Protein AF-A0A0C2GV64-F1 (afdb_monomer_lite)

Sequence (72 aa):
MNPGSQYVECVGQPKGEDFTCSNKIKFYIDRSKSYTWDHRHYFTFKVPSYGKTGCDVTKPEGKPGVFERVLN

Foldseek 3Di:
DAPPDDDDDQCDPPGPCNCVPPVVDDDDPVCVVVVVQVVQDDHPHGQDDPRCVVPDPVCPPDDDDPVNVVVD

Structure (mmCIF, N/CA/C/O backbone):
data_AF-A0A0C2GV64-F1
#
_entry.id   AF-A0A0C2GV64-F1
#
loop_
_atom_site.group_PDB
_atom_site.id
_atom_site.type_symbol
_atom_site.label_atom_id
_atom_site.label_alt_id
_atom_site.label_comp_id
_atom_site.label_asym_id
_atom_site.label_entity_id
_atom_site.label_seq_id
_atom_site.pdbx_PDB_ins_code
_atom_site.Cartn_x
_atom_site.Cartn_y
_atom_site.Cartn_z
_atom_site.occupancy
_atom_site.B_iso_or_equiv
_atom_site.auth_seq_id
_atom_site.auth_comp_id
_atom_site.auth_asym_id
_atom_site.auth_atom_id
_atom_site.pdbx_PDB_model_num
ATOM 1 N N . MET A 1 1 ? 7.912 -9.604 2.371 1.00 73.31 1 MET A N 1
ATOM 2 C CA . MET A 1 1 ? 6.860 -10.651 2.371 1.00 73.31 1 MET A CA 1
ATOM 3 C C . MET A 1 1 ? 7.394 -11.908 1.677 1.00 73.31 1 MET A C 1
ATOM 5 O O . MET A 1 1 ? 8.215 -11.758 0.794 1.00 73.31 1 MET A O 1
ATOM 9 N N . ASN A 1 2 ? 6.978 -13.116 2.065 1.00 76.44 2 ASN A N 1
ATOM 10 C CA . ASN A 1 2 ? 7.400 -14.415 1.491 1.00 76.44 2 ASN A CA 1
ATOM 11 C C . ASN A 1 2 ? 6.203 -15.166 0.858 1.00 76.44 2 ASN A C 1
ATOM 13 O O . ASN A 1 2 ? 5.060 -14.801 1.156 1.00 76.44 2 ASN A O 1
ATOM 17 N N . PRO A 1 3 ? 6.403 -16.220 0.035 1.00 79.12 3 PRO A N 1
ATOM 18 C CA . PRO A 1 3 ? 5.315 -17.126 -0.353 1.00 79.12 3 PRO A CA 1
ATOM 19 C C . PRO A 1 3 ? 4.486 -17.576 0.855 1.00 79.12 3 PRO A C 1
ATOM 21 O O . PRO A 1 3 ? 5.048 -17.906 1.897 1.00 79.12 3 PRO A 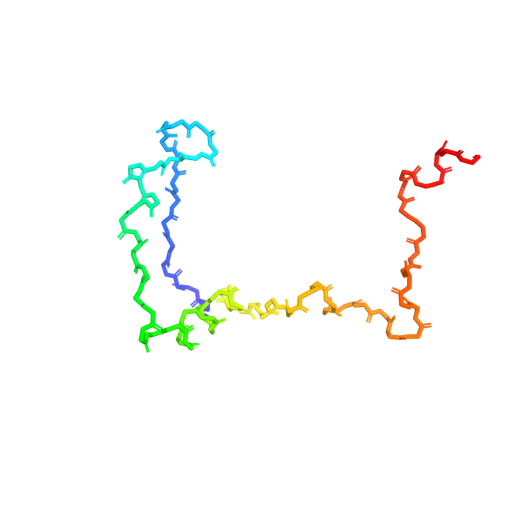O 1
ATOM 24 N N . GLY A 1 4 ? 3.158 -17.567 0.724 1.00 81.69 4 GLY A N 1
ATOM 25 C CA . GLY A 1 4 ? 2.246 -17.950 1.809 1.00 81.69 4 GLY A CA 1
ATOM 26 C C . GLY A 1 4 ? 2.118 -16.925 2.942 1.00 81.69 4 GLY A C 1
ATOM 27 O O . GLY A 1 4 ? 1.481 -17.221 3.950 1.00 81.69 4 GLY A O 1
ATOM 28 N N . SER A 1 5 ? 2.696 -15.725 2.801 1.00 85.00 5 SER A N 1
ATOM 29 C CA . SER A 1 5 ? 2.454 -14.647 3.768 1.00 85.00 5 SER A CA 1
ATOM 30 C C . SER A 1 5 ? 0.969 -14.311 3.831 1.00 85.00 5 SER A C 1
ATOM 32 O O . SER A 1 5 ? 0.278 -14.295 2.814 1.00 85.00 5 SER A O 1
ATOM 34 N N . GLN A 1 6 ? 0.488 -14.009 5.030 1.00 88.38 6 GLN A N 1
ATOM 35 C CA . GLN A 1 6 ? -0.881 -13.553 5.212 1.00 88.38 6 GLN A CA 1
ATOM 36 C C . GLN A 1 6 ? -1.038 -12.132 4.670 1.00 88.38 6 GLN A C 1
ATOM 38 O O . GLN A 1 6 ? -0.133 -11.302 4.785 1.00 88.38 6 GLN A O 1
ATOM 43 N N . TYR A 1 7 ? -2.203 -11.860 4.094 1.00 88.19 7 TYR A N 1
ATOM 44 C CA . TYR A 1 7 ? -2.614 -10.530 3.675 1.00 88.19 7 TYR A CA 1
ATOM 45 C C . TYR A 1 7 ? -4.049 -10.280 4.129 1.00 88.19 7 TYR A C 1
ATOM 47 O O . TYR A 1 7 ? -4.797 -11.213 4.423 1.00 88.19 7 TYR A O 1
ATOM 55 N N . VAL A 1 8 ? -4.413 -9.006 4.204 1.00 89.56 8 VAL A N 1
ATOM 56 C CA . VAL A 1 8 ? -5.771 -8.563 4.506 1.00 89.56 8 VAL A CA 1
ATOM 57 C C . VAL A 1 8 ? -6.273 -7.788 3.304 1.00 89.56 8 VAL A C 1
ATOM 59 O O . VAL A 1 8 ? -5.551 -6.955 2.757 1.00 89.56 8 VAL A O 1
ATOM 62 N N . GLU A 1 9 ? -7.505 -8.067 2.904 1.00 90.38 9 GLU A N 1
ATOM 63 C CA . GLU A 1 9 ? -8.196 -7.308 1.873 1.00 90.38 9 GLU A CA 1
ATOM 64 C C . GLU A 1 9 ? -9.179 -6.333 2.532 1.00 90.38 9 GLU A C 1
ATOM 66 O O . GLU A 1 9 ? -10.037 -6.730 3.321 1.00 90.38 9 GLU A O 1
ATOM 71 N N . CYS A 1 10 ? -9.037 -5.046 2.224 1.00 92.00 10 CYS A N 1
ATOM 72 C CA . CYS A 1 10 ? -9.917 -3.993 2.719 1.00 92.00 10 CYS A CA 1
ATOM 73 C C . CYS A 1 10 ? -11.028 -3.730 1.689 1.00 92.00 10 CYS A C 1
ATOM 75 O O . CYS A 1 10 ? -10.827 -2.978 0.738 1.00 92.00 10 CYS A O 1
ATOM 77 N N . VAL A 1 11 ? -12.186 -4.375 1.862 1.00 94.69 11 VAL A N 1
ATOM 78 C CA . VAL A 1 11 ? -13.319 -4.342 0.907 1.00 94.69 11 VAL A CA 1
ATOM 79 C C . VAL A 1 11 ? -14.531 -3.540 1.404 1.00 94.69 11 VAL A C 1
ATOM 81 O O . VAL A 1 11 ? -15.620 -3.644 0.835 1.00 94.69 11 VAL A O 1
ATOM 84 N N . GLY A 1 12 ? -14.376 -2.772 2.486 1.00 93.00 12 GLY A N 1
ATOM 85 C CA . GLY A 1 12 ? -15.441 -1.967 3.078 1.00 93.00 12 GLY A CA 1
ATOM 86 C C . GLY A 1 12 ? -15.777 -0.690 2.299 1.00 93.00 12 GLY A C 1
ATOM 87 O O . GLY A 1 12 ? -15.459 -0.528 1.120 1.00 93.00 12 GLY A O 1
ATOM 88 N N . GLN A 1 13 ? -16.479 0.223 2.973 1.00 90.25 13 GLN A N 1
ATOM 89 C CA . GLN A 1 13 ? -16.853 1.528 2.425 1.00 90.25 13 GLN A CA 1
ATOM 90 C C . GLN A 1 13 ? -15.923 2.637 2.949 1.00 90.25 13 GLN A C 1
ATOM 92 O O . GLN A 1 13 ? -15.548 2.595 4.121 1.00 90.25 13 GLN A O 1
ATOM 97 N N . PRO A 1 14 ? -15.618 3.666 2.136 1.00 92.12 14 PRO A N 1
ATOM 98 C CA . PRO A 1 14 ? -15.965 3.806 0.718 1.00 92.12 14 PRO A CA 1
ATOM 99 C C . PRO A 1 14 ? -15.189 2.829 -0.182 1.00 92.12 14 PRO A C 1
ATOM 101 O O . PRO A 1 14 ? -14.066 2.434 0.119 1.00 92.12 14 PRO A O 1
ATOM 104 N N . LYS A 1 15 ? -15.797 2.436 -1.311 1.00 88.06 15 LYS A N 1
ATOM 105 C CA . LYS A 1 15 ? -15.147 1.528 -2.269 1.00 88.06 15 LYS A CA 1
ATOM 106 C C . LYS A 1 15 ? -13.858 2.160 -2.795 1.00 88.06 15 LYS A C 1
ATOM 108 O O . LYS A 1 15 ? -13.884 3.289 -3.271 1.00 88.06 15 LYS A O 1
ATOM 113 N N . GLY A 1 16 ? -12.766 1.403 -2.741 1.00 84.81 16 GLY A N 1
ATOM 114 C CA . GLY A 1 16 ? -11.436 1.846 -3.166 1.00 84.81 16 GLY A CA 1
ATOM 115 C C . GLY A 1 16 ? -10.624 2.544 -2.074 1.00 84.81 16 GLY A C 1
ATOM 116 O O . GLY A 1 16 ? -9.418 2.652 -2.226 1.00 84.81 16 GLY A O 1
ATOM 117 N N . GLU A 1 17 ? -11.247 2.949 -0.965 1.00 85.69 17 GLU A N 1
ATOM 118 C CA . GLU A 1 17 ? -10.597 3.702 0.112 1.00 85.69 17 GLU A CA 1
ATOM 119 C C . GLU A 1 17 ? -11.237 3.354 1.472 1.00 85.69 17 GLU A C 1
ATOM 121 O O . GLU A 1 17 ? -11.697 4.226 2.204 1.00 85.69 17 GLU A O 1
ATOM 126 N N . ASP A 1 18 ? -11.322 2.064 1.824 1.00 93.69 18 ASP A N 1
ATOM 127 C CA . ASP A 1 18 ? -11.827 1.627 3.137 1.00 93.69 18 ASP A CA 1
ATOM 128 C C . ASP A 1 18 ? -10.876 2.086 4.255 1.00 93.69 18 ASP A C 1
ATOM 130 O O . ASP A 1 18 ? -9.954 1.379 4.685 1.00 93.69 18 ASP A O 1
ATOM 134 N N . PHE A 1 19 ? -11.124 3.305 4.730 1.00 90.75 19 PHE A N 1
ATOM 135 C CA . PHE A 1 19 ? -10.345 3.970 5.762 1.00 90.75 19 PHE A CA 1
ATOM 136 C C . PHE A 1 19 ? -10.444 3.263 7.112 1.00 90.75 19 PHE A C 1
ATOM 138 O O . PHE A 1 19 ? -9.526 3.372 7.923 1.00 90.75 19 PHE A O 1
ATOM 145 N N . THR A 1 20 ? -11.534 2.546 7.396 1.00 92.25 20 THR A N 1
ATOM 146 C CA . THR A 1 20 ? -11.691 1.816 8.662 1.00 92.25 20 THR A CA 1
ATOM 147 C C . THR A 1 20 ? -10.725 0.638 8.734 1.00 92.25 20 THR A C 1
ATOM 149 O O . THR A 1 20 ? -10.214 0.317 9.813 1.00 92.25 20 THR A O 1
ATOM 152 N N . CYS A 1 21 ? -10.437 0.013 7.595 1.00 92.81 21 CYS A N 1
ATOM 153 C CA . CYS A 1 21 ? -9.431 -1.030 7.476 1.00 92.81 21 CYS A CA 1
ATOM 154 C C . CYS A 1 21 ? -8.013 -0.448 7.362 1.00 92.81 21 CYS A C 1
ATOM 156 O O . CYS A 1 21 ? -7.154 -0.760 8.195 1.00 92.81 21 CYS A O 1
ATOM 158 N N . SER A 1 22 ? -7.770 0.440 6.392 1.00 88.75 22 SER A N 1
ATOM 159 C CA . SER A 1 22 ? -6.418 0.914 6.061 1.00 88.75 22 SER A CA 1
ATOM 160 C C . SER A 1 22 ? -5.787 1.771 7.164 1.00 88.75 22 SER A C 1
ATOM 162 O O . SER A 1 22 ? -4.594 1.632 7.438 1.00 88.75 22 SER A O 1
ATOM 164 N N . ASN A 1 23 ? -6.575 2.570 7.899 1.00 89.69 23 ASN A N 1
ATOM 165 C CA . ASN A 1 23 ? -6.042 3.421 8.972 1.00 89.69 23 ASN A CA 1
ATOM 166 C C . ASN A 1 23 ? -5.485 2.650 10.169 1.00 89.69 23 ASN A C 1
ATOM 168 O O . ASN A 1 23 ? -4.810 3.265 11.000 1.00 89.69 23 ASN A O 1
ATOM 172 N N . LYS A 1 24 ? -5.753 1.345 10.286 1.00 88.94 24 LYS A N 1
ATOM 173 C CA . LYS A 1 24 ? -5.162 0.494 11.330 1.00 88.94 24 LYS A CA 1
ATOM 174 C C . LYS A 1 24 ? -3.660 0.295 11.120 1.00 88.94 24 LYS A C 1
ATOM 176 O O . LYS A 1 24 ? -2.944 0.010 12.075 1.00 88.94 24 LYS A O 1
ATOM 181 N N . ILE A 1 25 ? -3.178 0.476 9.892 1.00 85.38 25 ILE A N 1
ATOM 182 C CA . ILE A 1 25 ? -1.769 0.345 9.539 1.00 85.38 25 ILE A CA 1
ATOM 183 C C . ILE A 1 25 ? -1.108 1.713 9.743 1.00 85.38 25 ILE A C 1
ATOM 185 O O . ILE A 1 25 ? -1.284 2.635 8.948 1.00 85.38 25 ILE A O 1
ATOM 189 N N . LYS A 1 26 ? -0.379 1.871 10.852 1.00 87.88 26 LYS A N 1
ATOM 190 C CA . LYS A 1 26 ? 0.344 3.106 11.189 1.00 87.88 26 LYS A CA 1
ATOM 191 C C . LYS A 1 26 ? 1.841 2.942 10.956 1.00 87.88 26 LYS A C 1
ATOM 193 O O . LYS A 1 26 ? 2.416 1.906 11.276 1.00 87.88 26 LYS A O 1
A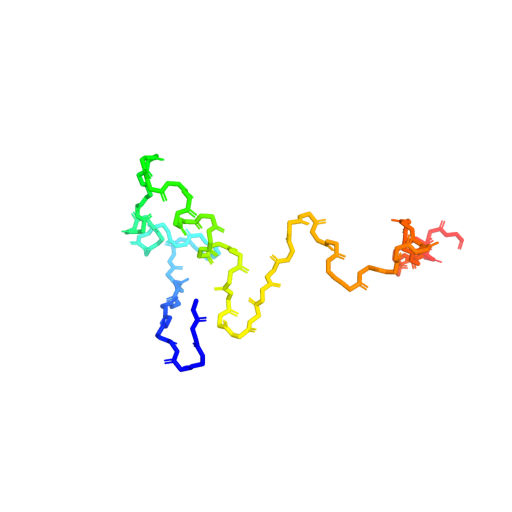TOM 198 N N . PHE A 1 27 ? 2.471 4.001 10.453 1.00 88.50 27 PHE A N 1
ATOM 199 C CA . PHE A 1 27 ? 3.904 4.051 10.188 1.00 88.50 27 PHE A CA 1
ATOM 200 C C . PHE A 1 27 ? 4.562 5.135 11.040 1.00 88.50 27 PHE A C 1
ATOM 202 O O . PHE A 1 27 ? 4.112 6.277 11.078 1.00 88.50 27 PHE A O 1
ATOM 209 N N . TYR A 1 28 ? 5.646 4.764 11.709 1.00 93.00 28 TYR A N 1
ATOM 210 C CA . TYR A 1 28 ? 6.469 5.650 12.527 1.00 93.00 28 TYR A CA 1
ATOM 211 C C . TYR A 1 28 ? 7.751 6.059 11.784 1.00 93.00 28 TYR A C 1
ATOM 213 O O . TYR A 1 28 ? 8.401 5.241 1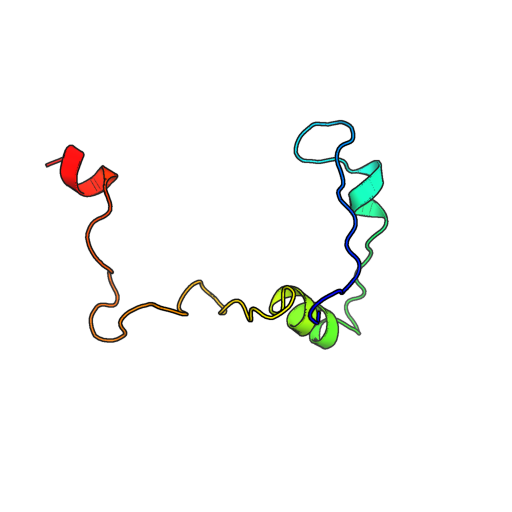1.132 1.00 93.00 28 TYR A O 1
ATOM 221 N N . ILE A 1 29 ? 8.128 7.336 11.858 1.00 89.81 29 ILE A N 1
ATOM 222 C CA . ILE A 1 29 ? 9.236 7.893 11.058 1.00 89.81 29 ILE A CA 1
ATOM 223 C C . ILE A 1 29 ? 10.581 7.212 11.373 1.00 89.81 29 ILE A C 1
ATOM 225 O O . ILE A 1 29 ? 11.380 6.956 10.466 1.00 89.81 29 ILE A O 1
ATOM 229 N N . ASP A 1 30 ? 10.807 6.859 12.636 1.00 94.62 30 ASP A N 1
ATOM 230 C CA . ASP A 1 30 ? 12.001 6.164 13.132 1.00 94.62 30 ASP A CA 1
ATOM 231 C C . ASP A 1 30 ? 12.210 4.776 12.495 1.00 94.62 30 ASP A C 1
ATOM 233 O O . ASP A 1 30 ? 13.342 4.300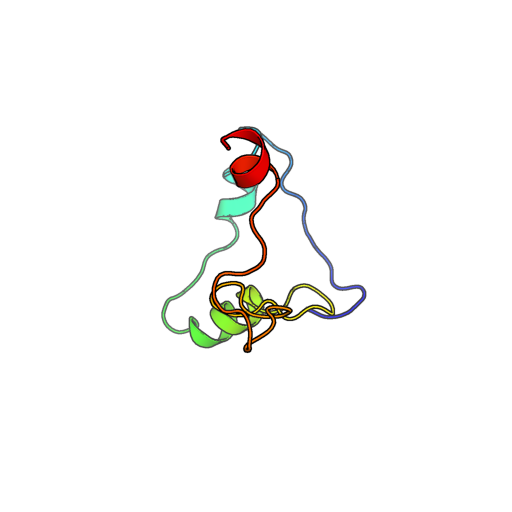 12.394 1.00 94.62 30 ASP A O 1
ATOM 237 N N . ARG A 1 31 ? 11.142 4.149 11.985 1.00 92.12 31 ARG A N 1
ATOM 238 C CA . ARG A 1 31 ? 11.168 2.835 11.315 1.00 92.12 31 ARG A CA 1
ATOM 239 C C . ARG A 1 31 ? 11.035 2.905 9.791 1.00 92.12 31 ARG A C 1
ATOM 241 O O . ARG A 1 31 ? 10.895 1.870 9.136 1.00 92.12 31 ARG A O 1
ATOM 248 N N . SER A 1 32 ? 11.145 4.098 9.207 1.00 89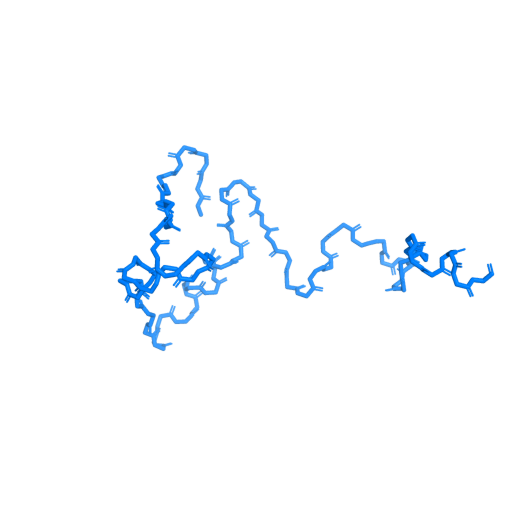.06 32 SER A N 1
ATOM 249 C CA . SER A 1 32 ? 11.009 4.354 7.760 1.00 89.06 32 SER A CA 1
ATOM 250 C C . SER A 1 32 ? 11.820 3.410 6.863 1.00 89.06 32 SER A C 1
ATOM 252 O O . SER A 1 32 ? 11.326 2.985 5.817 1.00 89.06 32 SER A O 1
ATOM 254 N N . LYS A 1 33 ? 13.036 3.019 7.271 1.00 89.19 33 LYS A N 1
ATOM 255 C CA . LYS A 1 33 ? 13.867 2.059 6.519 1.00 89.19 33 LYS A CA 1
ATOM 256 C C . LYS A 1 33 ? 13.206 0.684 6.382 1.00 89.19 33 LYS A C 1
ATOM 258 O O . LYS A 1 33 ? 13.218 0.126 5.288 1.00 89.19 33 LYS A O 1
ATOM 263 N N . SER A 1 34 ? 12.610 0.164 7.459 1.00 88.69 34 SER A N 1
ATOM 264 C CA . SER A 1 34 ? 11.891 -1.118 7.436 1.00 88.69 34 SER A CA 1
ATOM 265 C C . SER A 1 34 ? 10.665 -1.025 6.534 1.00 88.69 34 SER A C 1
ATOM 267 O O . SER A 1 34 ? 10.475 -1.863 5.663 1.00 88.69 34 SER A O 1
ATOM 269 N N . TYR A 1 35 ? 9.889 0.052 6.656 1.00 88.88 35 TYR A N 1
ATOM 270 C CA . TYR A 1 35 ? 8.678 0.223 5.850 1.00 88.88 35 TYR A CA 1
ATOM 271 C C . TYR A 1 35 ? 8.973 0.437 4.372 1.00 88.88 35 TYR A C 1
ATOM 273 O O . TYR A 1 35 ? 8.235 -0.046 3.524 1.00 88.88 35 TYR A O 1
ATOM 281 N N . THR A 1 36 ? 10.079 1.104 4.042 1.00 87.06 36 THR A N 1
ATOM 282 C CA . THR A 1 36 ? 10.537 1.222 2.652 1.00 87.06 36 THR A CA 1
ATOM 283 C C . THR A 1 36 ? 10.953 -0.136 2.093 1.00 87.06 36 THR A C 1
ATOM 285 O O . THR A 1 36 ? 10.770 -0.397 0.904 1.00 87.06 36 THR A O 1
ATOM 288 N N . TRP A 1 37 ? 11.516 -1.014 2.929 1.00 86.75 37 TRP A N 1
ATOM 289 C CA . TRP A 1 37 ? 11.778 -2.390 2.531 1.00 86.75 37 TRP A CA 1
ATOM 290 C C . TRP A 1 37 ? 10.459 -3.131 2.278 1.00 86.75 37 TRP A C 1
ATOM 292 O O . TRP A 1 37 ? 10.296 -3.665 1.184 1.00 86.75 37 TRP A O 1
ATOM 302 N N . ASP A 1 38 ? 9.495 -3.087 3.200 1.00 85.19 38 ASP A N 1
ATOM 303 C CA . ASP A 1 38 ? 8.194 -3.756 3.033 1.00 85.19 38 ASP A CA 1
ATOM 304 C C . ASP A 1 38 ? 7.427 -3.234 1.808 1.00 85.19 38 ASP A C 1
ATOM 306 O O . ASP A 1 38 ? 6.947 -4.019 0.993 1.00 85.19 38 ASP A O 1
ATOM 310 N N . HIS A 1 39 ? 7.415 -1.914 1.602 1.00 85.62 39 HIS A N 1
ATOM 311 C CA . HIS A 1 39 ? 6.795 -1.244 0.455 1.00 85.62 39 HIS A CA 1
ATOM 312 C C . HIS A 1 39 ? 7.384 -1.677 -0.895 1.00 85.62 39 HIS A C 1
ATOM 314 O O . HIS A 1 39 ? 6.761 -1.494 -1.934 1.00 85.62 39 HIS A O 1
ATOM 320 N N . ARG A 1 40 ? 8.594 -2.246 -0.912 1.00 86.25 40 ARG A N 1
ATOM 321 C CA . ARG A 1 40 ? 9.243 -2.730 -2.137 1.00 86.25 40 ARG A CA 1
ATOM 322 C C . ARG A 1 40 ? 9.165 -4.242 -2.300 1.00 86.25 40 ARG A C 1
ATOM 324 O O . ARG A 1 40 ? 9.613 -4.717 -3.337 1.00 86.25 40 ARG A O 1
ATOM 331 N N . HIS A 1 41 ? 8.640 -5.006 -1.342 1.00 86.06 41 HIS A N 1
ATOM 332 C CA . HIS A 1 41 ? 8.646 -6.474 -1.396 1.00 86.06 41 HIS A CA 1
ATOM 333 C C . HIS A 1 41 ? 7.245 -7.055 -1.172 1.00 86.06 41 HIS A C 1
ATOM 335 O O . HIS A 1 41 ? 6.833 -7.308 -0.038 1.00 86.06 41 HIS A O 1
ATOM 341 N N . TYR A 1 42 ? 6.560 -7.348 -2.277 1.00 85.06 42 TYR A N 1
ATOM 342 C CA . TYR A 1 42 ? 5.231 -7.953 -2.312 1.00 85.06 42 TYR A CA 1
ATOM 343 C C . TYR A 1 42 ? 5.350 -9.443 -2.634 1.00 85.06 42 TYR A C 1
ATOM 345 O O . TYR A 1 42 ? 5.642 -9.828 -3.766 1.00 85.06 42 TYR A O 1
ATOM 353 N N . PHE A 1 43 ? 5.130 -10.292 -1.630 1.00 85.62 43 PHE A N 1
ATOM 354 C CA . PHE A 1 43 ? 5.405 -11.732 -1.701 1.00 85.62 43 PHE A CA 1
ATOM 355 C C . PHE A 1 43 ? 6.795 -12.001 -2.316 1.00 85.62 43 PHE A C 1
ATOM 357 O O . PHE A 1 43 ? 7.784 -11.429 -1.875 1.00 85.62 43 PHE A O 1
ATOM 364 N N . THR A 1 44 ? 6.898 -12.828 -3.354 1.00 83.81 44 THR A N 1
ATOM 365 C CA . THR A 1 44 ? 8.170 -13.137 -4.030 1.00 83.81 44 THR A CA 1
ATOM 366 C C . THR A 1 44 ? 8.683 -12.037 -4.954 1.00 83.81 44 THR A C 1
ATOM 368 O O . THR A 1 44 ? 9.741 -12.202 -5.560 1.00 83.81 44 THR A O 1
ATOM 371 N N . PHE A 1 45 ? 7.956 -10.930 -5.099 1.00 82.94 45 PHE A N 1
ATOM 372 C CA . PHE A 1 45 ? 8.270 -9.889 -6.067 1.00 82.94 45 PHE A CA 1
ATOM 373 C C . PHE A 1 45 ? 8.818 -8.640 -5.390 1.00 82.94 45 PHE A C 1
ATOM 375 O O . PHE A 1 45 ? 8.192 -8.034 -4.519 1.00 82.94 45 PHE A O 1
ATOM 382 N N . LYS A 1 46 ? 9.998 -8.218 -5.847 1.00 84.88 46 LYS A N 1
ATOM 383 C CA . LYS A 1 46 ? 10.589 -6.939 -5.469 1.00 84.88 46 LYS A CA 1
ATOM 384 C C . LYS A 1 46 ? 10.232 -5.874 -6.498 1.00 84.88 46 LYS A C 1
ATOM 386 O O . LYS A 1 46 ? 10.689 -5.931 -7.640 1.00 84.88 46 LYS A O 1
ATOM 391 N N . VAL A 1 47 ? 9.465 -4.878 -6.077 1.00 82.31 47 VAL A N 1
ATOM 392 C CA . VAL A 1 47 ? 9.079 -3.745 -6.911 1.00 82.31 47 VAL A CA 1
ATOM 393 C C . VAL A 1 47 ? 10.246 -2.737 -6.979 1.00 82.31 47 VAL A C 1
ATOM 395 O O . VAL A 1 47 ? 10.804 -2.332 -5.947 1.00 82.31 47 VAL A O 1
ATOM 398 N N . PRO A 1 48 ? 10.676 -2.336 -8.189 1.00 75.12 48 PRO A N 1
ATOM 399 C CA . PRO A 1 48 ? 11.682 -1.293 -8.384 1.00 75.12 48 PRO A CA 1
ATOM 400 C C . PRO A 1 48 ? 11.251 0.029 -7.774 1.00 75.12 48 PRO A C 1
ATOM 402 O O . PRO A 1 48 ? 10.077 0.382 -7.766 1.00 75.12 48 PRO A O 1
ATOM 405 N N . SER A 1 49 ? 12.240 0.844 -7.425 1.00 72.25 49 SER A N 1
ATOM 406 C CA . SER A 1 49 ? 11.977 2.276 -7.318 1.00 72.25 49 SER A CA 1
ATOM 407 C C . SER A 1 49 ? 11.737 2.836 -8.722 1.00 72.25 49 SER A C 1
ATOM 409 O O . SER A 1 49 ? 12.474 2.499 -9.650 1.00 72.25 49 SER A O 1
ATOM 411 N N . TYR A 1 50 ? 10.732 3.701 -8.867 1.00 70.50 50 TYR A N 1
ATOM 412 C CA . TYR A 1 50 ? 10.446 4.438 -10.106 1.00 70.50 50 TYR A CA 1
ATOM 413 C C . TYR A 1 50 ? 10.067 3.571 -11.321 1.00 70.50 50 TYR A C 1
ATOM 415 O O . TYR A 1 50 ? 10.269 3.994 -12.453 1.00 70.50 50 TYR A O 1
ATOM 423 N N . GLY A 1 51 ? 9.557 2.350 -11.111 1.00 63.09 51 GLY A N 1
ATOM 424 C CA . GLY A 1 51 ? 9.017 1.525 -12.202 1.00 63.09 51 GLY A CA 1
ATOM 425 C C . GLY A 1 51 ? 10.045 0.987 -13.206 1.00 63.09 51 GLY A C 1
ATOM 426 O O . GLY A 1 51 ? 9.653 0.514 -14.262 1.00 63.09 51 GLY A O 1
ATOM 427 N N . LYS A 1 52 ? 11.352 1.035 -12.902 1.00 63.66 52 LYS A N 1
ATOM 428 C CA . LYS A 1 52 ? 12.416 0.700 -13.873 1.00 63.66 52 LYS A CA 1
ATOM 429 C C . LYS A 1 52 ? 12.771 -0.793 -14.004 1.00 63.66 52 LYS A C 1
ATOM 431 O O . LYS A 1 52 ? 13.577 -1.152 -14.856 1.00 63.66 52 LYS A O 1
ATOM 436 N N . THR A 1 53 ? 12.228 -1.684 -13.172 1.00 61.50 53 THR A N 1
ATOM 437 C CA . THR A 1 53 ? 12.451 -3.142 -13.313 1.00 61.50 53 THR A CA 1
ATOM 438 C C . THR A 1 53 ? 11.714 -3.642 -14.546 1.00 61.50 53 THR A C 1
ATOM 440 O O . THR A 1 53 ? 10.505 -3.468 -14.648 1.00 61.50 53 THR A O 1
ATOM 443 N N . GLY A 1 54 ? 12.444 -4.293 -15.452 1.00 61.34 54 GLY A N 1
ATOM 444 C CA . GLY A 1 54 ? 11.916 -4.768 -16.734 1.00 61.34 54 GLY A CA 1
ATOM 445 C C . GLY A 1 54 ? 12.001 -3.734 -17.861 1.00 61.34 54 GLY A C 1
ATOM 446 O O . GLY A 1 54 ? 11.711 -4.073 -19.006 1.00 61.34 54 GLY A O 1
ATOM 447 N N . CYS A 1 55 ? 12.439 -2.503 -17.572 1.00 65.12 55 CYS A N 1
ATOM 448 C CA . CYS A 1 55 ? 12.759 -1.526 -18.605 1.00 65.12 55 CYS A CA 1
ATOM 449 C C . CYS A 1 55 ? 14.066 -1.913 -19.298 1.00 65.12 55 CYS A C 1
ATOM 451 O O . CYS A 1 55 ? 15.089 -2.145 -18.653 1.00 65.12 55 CYS A O 1
ATOM 453 N N . ASP A 1 56 ? 14.031 -1.944 -20.626 1.00 72.31 56 ASP A N 1
ATOM 454 C CA . ASP A 1 56 ? 15.231 -2.027 -21.443 1.00 72.31 56 ASP A CA 1
ATOM 455 C C . ASP A 1 56 ? 16.028 -0.727 -21.263 1.00 72.31 56 ASP A C 1
ATOM 457 O O . ASP A 1 56 ? 15.600 0.341 -21.697 1.00 72.31 56 ASP A O 1
ATOM 461 N N . VAL A 1 57 ? 17.184 -0.805 -20.599 1.00 72.94 57 VAL A N 1
ATOM 462 C CA . VAL A 1 57 ? 18.037 0.366 -20.329 1.00 72.94 57 VAL A CA 1
ATOM 463 C C . VAL A 1 57 ? 18.582 1.004 -21.606 1.00 72.94 57 VAL A C 1
ATOM 465 O O . VAL A 1 57 ? 18.989 2.163 -21.579 1.00 72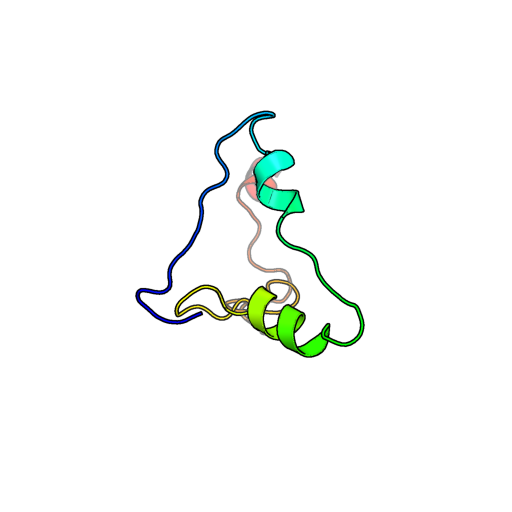.94 57 VAL A O 1
ATOM 468 N N . THR A 1 58 ? 18.559 0.277 -22.726 1.00 78.12 58 THR A N 1
ATOM 469 C CA . THR A 1 58 ? 18.914 0.819 -24.043 1.00 78.12 58 THR A CA 1
ATOM 470 C C . THR A 1 58 ? 17.767 1.614 -24.676 1.00 78.12 58 THR A C 1
ATOM 472 O O . THR A 1 58 ? 17.977 2.305 -25.670 1.00 78.12 58 THR A O 1
ATOM 475 N N . LYS A 1 59 ? 16.558 1.554 -24.096 1.00 71.62 59 LYS A N 1
ATOM 476 C CA . LYS A 1 59 ? 15.340 2.233 -24.568 1.00 71.62 59 LYS A CA 1
ATOM 477 C C . LYS A 1 59 ? 14.634 2.955 -23.413 1.00 71.62 59 LYS A C 1
ATOM 479 O O . LYS A 1 59 ? 13.565 2.522 -22.978 1.00 71.62 59 LYS A O 1
ATOM 484 N N . PRO A 1 60 ? 15.212 4.064 -22.917 1.00 64.12 60 PRO A N 1
ATOM 485 C CA . PRO A 1 60 ? 14.721 4.770 -21.733 1.00 64.12 60 PRO A CA 1
ATOM 486 C C . PRO A 1 60 ? 13.310 5.352 -21.891 1.00 64.12 60 PRO A C 1
ATOM 488 O O . PRO A 1 60 ? 12.610 5.493 -20.893 1.00 64.12 60 PRO A O 1
ATOM 491 N N . GLU A 1 61 ? 12.876 5.638 -23.119 1.00 71.12 61 GLU A N 1
ATOM 492 C CA . GLU A 1 61 ? 11.528 6.152 -23.407 1.00 71.12 61 GLU A CA 1
ATOM 493 C C . GLU A 1 61 ? 10.479 5.040 -23.585 1.00 71.12 61 GLU A C 1
ATOM 495 O O . GLU A 1 61 ? 9.287 5.306 -23.696 1.00 71.12 61 GLU A O 1
ATOM 500 N N . GLY A 1 62 ? 10.896 3.769 -23.564 1.00 66.69 62 GLY A N 1
ATOM 501 C CA . GLY A 1 62 ? 10.006 2.640 -23.814 1.00 66.69 62 GLY A CA 1
ATOM 502 C C . GLY A 1 62 ? 9.564 2.541 -25.279 1.00 66.69 62 GLY A C 1
ATOM 503 O O . GLY A 1 62 ? 10.139 3.143 -26.182 1.00 66.69 62 GLY A O 1
ATOM 504 N N . LYS A 1 63 ? 8.570 1.689 -25.542 1.00 66.56 63 LYS A N 1
ATOM 505 C CA . LYS A 1 63 ? 7.884 1.638 -26.843 1.00 66.56 63 LYS A CA 1
ATOM 506 C C . LYS A 1 63 ? 6.617 2.482 -26.729 1.00 66.56 63 LYS A C 1
ATOM 508 O O . LYS A 1 63 ? 5.971 2.369 -25.685 1.00 66.56 63 LYS A O 1
ATOM 513 N N . PRO A 1 64 ? 6.209 3.206 -27.786 1.00 69.31 64 PRO A N 1
ATOM 514 C CA . PRO A 1 64 ? 5.000 4.007 -27.736 1.00 69.31 64 PRO A CA 1
ATOM 515 C C . PRO A 1 64 ? 3.807 3.153 -27.318 1.00 69.31 64 PRO A C 1
ATOM 517 O O . PRO A 1 64 ? 3.582 2.044 -27.852 1.00 69.31 64 PRO A O 1
ATOM 520 N N . GLY A 1 65 ? 3.100 3.664 -26.313 1.00 67.62 65 GLY A N 1
ATOM 521 C CA . GLY A 1 65 ? 1.945 3.014 -25.714 1.00 67.62 65 GLY A CA 1
ATOM 522 C C . GLY A 1 65 ? 0.801 2.892 -26.716 1.00 67.62 65 GLY A C 1
ATOM 523 O O . GLY A 1 65 ? 0.799 3.528 -27.768 1.00 67.62 65 GLY A O 1
ATOM 524 N N . VAL A 1 66 ? -0.202 2.069 -26.400 1.00 72.38 66 VAL A N 1
ATOM 525 C CA . VAL A 1 66 ? -1.386 1.901 -27.265 1.00 72.38 66 VAL A CA 1
ATOM 526 C C . VAL A 1 66 ? -2.036 3.256 -27.572 1.00 72.38 66 VAL A C 1
ATOM 528 O O . VAL A 1 66 ? -2.394 3.509 -28.714 1.00 72.38 66 VAL A O 1
ATOM 531 N N . PHE A 1 67 ? -2.095 4.155 -26.588 1.00 65.62 67 PHE A N 1
ATOM 532 C CA . PHE A 1 67 ? -2.674 5.490 -26.749 1.00 65.62 67 PHE A CA 1
ATOM 533 C C . PHE A 1 67 ? -1.881 6.409 -27.693 1.00 65.62 67 PHE A C 1
ATOM 535 O O . PHE A 1 67 ? -2.492 7.114 -28.487 1.00 65.62 67 PHE A O 1
ATOM 542 N N . GLU A 1 68 ? -0.545 6.364 -27.689 1.00 67.56 68 GLU A N 1
ATOM 543 C CA . GLU A 1 68 ? 0.282 7.164 -28.614 1.00 67.56 68 GLU A CA 1
ATOM 544 C C . GLU A 1 68 ? 0.166 6.699 -30.066 1.00 67.56 68 GLU A C 1
ATOM 546 O O . GLU A 1 68 ? 0.330 7.493 -30.984 1.00 67.56 68 GLU A O 1
ATOM 551 N N . ARG A 1 69 ? -0.142 5.417 -30.296 1.00 65.62 69 ARG A N 1
ATOM 552 C CA . ARG A 1 69 ? -0.341 4.888 -31.655 1.00 65.62 69 ARG A CA 1
ATOM 553 C C . ARG A 1 69 ? -1.693 5.242 -32.255 1.00 65.62 69 ARG A C 1
ATOM 555 O O . ARG A 1 69 ? -1.832 5.164 -33.464 1.00 65.62 69 ARG A O 1
ATOM 562 N N . VAL A 1 70 ? -2.684 5.551 -31.421 1.00 69.75 70 VAL A N 1
ATOM 563 C CA . VAL A 1 70 ? -4.049 5.883 -31.863 1.00 69.75 70 VAL A CA 1
ATOM 564 C C . VAL A 1 70 ? -4.190 7.377 -32.169 1.00 69.75 70 VAL A C 1
ATOM 566 O O . VAL A 1 70 ? -5.078 7.765 -32.917 1.00 69.75 70 VAL A O 1
ATOM 569 N N . LEU A 1 71 ? -3.318 8.214 -31.600 1.00 66.62 71 LEU A N 1
ATOM 570 C CA . LEU A 1 71 ? -3.317 9.666 -31.795 1.00 66.62 71 LEU A CA 1
ATOM 571 C C . LEU A 1 71 ? -2.482 10.140 -33.002 1.00 66.62 71 LEU A C 1
ATOM 573 O O . LEU A 1 71 ? -2.464 11.342 -33.256 1.00 66.62 71 LEU A O 1
ATOM 577 N N . ASN A 1 72 ? -1.823 9.227 -33.730 1.00 51.34 72 ASN A N 1
ATOM 578 C CA . ASN A 1 72 ? -1.064 9.505 -34.958 1.00 51.34 72 ASN A CA 1
ATOM 579 C C . ASN A 1 72 ? -1.787 8.987 -36.203 1.00 51.34 72 ASN A C 1
ATOM 581 O O . ASN A 1 72 ? -2.241 7.821 -36.166 1.00 51.34 72 ASN A O 1
#

Organism: NCBI:txid51022

pLDDT: mean 80.7, std 10.62, range [51.34, 94.69]

Secondary structure (DSSP, 8-state):
--TT--------SSTT--HHHHTT----GGGHHHHHHHHHEETTEEPPGGG-TT--TT-TT-SPPHHHHH--

Radius of gyration: 17.73 Å; chains: 1; bounding box: 36×28×48 Å